Protein AF-A0A7W2AH45-F1 (afdb_monomer)

Radius of gyration: 14.01 Å; Cα contacts (8 Å, |Δi|>4): 293; chains: 1; bounding box: 33×31×33 Å

Sequence (137 aa):
MEWILLTEDHEIPEEENPSWKRICQCICSLDGKEATNFTLELVDAGTLYCGGGNLIKGEKRYIVNYVSEDGEVNCSLIDPAESEEEYYELTIQTSEL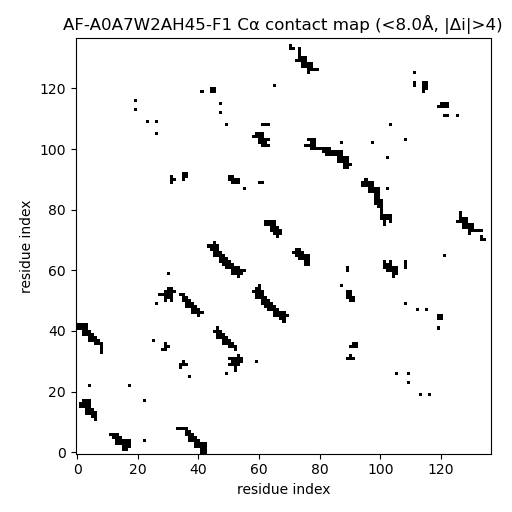YPAKWCVTQDKAVEAIRYFYENGSRCQDHSWEYLAGGPDL

pLDDT: mean 91.83, std 12.56, range [35.72, 98.5]

Nearest PDB structures (foldseek):
  6u08-assembly4_H  TM=6.624E-01  e=4.064E-04  Burkholderia cenocepacia
  6u08-assembly1_B  TM=7.010E-01  e=9.530E-04  Burkholderia cenocepacia
  6u08-assembly2_D  TM=6.211E-01  e=7.173E-04  Burkholderia cenocepacia
  2p3p-assembly2_B  TM=5.239E-01  e=4.043E+00  Porphyromonas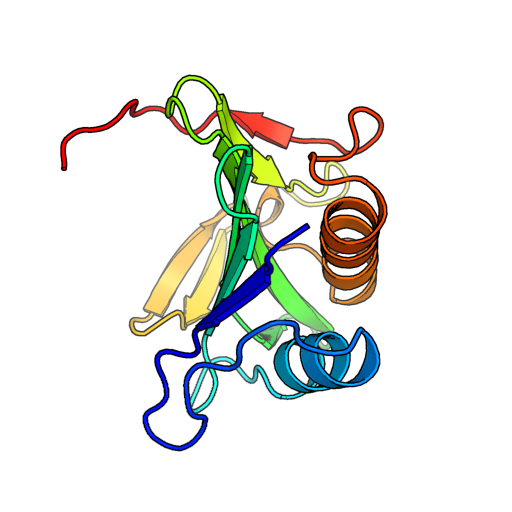 gingivalis W83
  6t5l-assembly1_A  TM=3.456E-01  e=7.994E+00  Myroides odoratimimus

Organism: NCBI:txid1329516

Mean predicted aligned error: 4.28 Å

Foldseek 3Di:
DWKWKFFPQPVDDIDIPDDLVRVLVLLVPAQLPRSFWMKMDDPQFWIKIKGFQHQDPNFTWIWIWIATPQRPFTKIFFDPVADQPDWDFGRRVHTDTDGVRRTDGSVSNSVQVVCCVVPVDGDPPTDIDGDPDRDPD

Solvent-accessible surface area (backbone atoms only — not comparable to full-atom values): 7479 Å² total; per-residue (Å²): 136,56,33,41,36,42,39,81,50,88,88,44,72,73,34,75,61,63,50,70,70,53,54,52,47,54,65,67,57,26,48,28,73,78,42,12,49,37,37,43,34,37,71,96,42,25,38,38,39,39,31,12,27,26,74,53,99,87,39,47,29,28,40,41,37,41,34,36,65,86,37,83,46,37,31,33,42,42,34,90,89,44,46,80,89,43,68,40,76,36,23,52,96,50,77,46,77,39,47,30,20,40,47,25,46,60,68,58,50,53,51,49,53,48,43,25,74,76,68,66,43,79,61,83,90,55,53,66,45,74,51,93,68,64,87,89,124

Secondary structure (DSSP, 8-state):
--EEEEESSTTS--EES--HHHHHHHHHH--SSSS-EEEEEETTTEEEEEEEEEEETTEEEEEEEEEETTSS-EEEE--TTS-SS-EEEEEESEEEEEEGGG-EEHHHHHHHHHHHHHHSS--TTS-EEE-S-----

Structure (mmCIF, N/CA/C/O backbone):
data_AF-A0A7W2AH45-F1
#
_entry.id   AF-A0A7W2AH45-F1
#
loop_
_atom_site.group_PDB
_atom_site.id
_atom_site.type_symbol
_atom_site.label_atom_id
_atom_site.label_alt_id
_atom_site.label_comp_id
_atom_site.label_asym_id
_atom_site.label_entity_id
_atom_site.label_seq_id
_atom_site.pdbx_PDB_ins_code
_atom_site.Cartn_x
_atom_site.Cartn_y
_atom_site.Cartn_z
_atom_site.occupancy
_atom_site.B_iso_or_equiv
_atom_site.auth_seq_id
_atom_site.auth_comp_id
_atom_site.auth_asym_id
_atom_site.auth_atom_id
_atom_site.pdbx_PDB_model_num
ATOM 1 N N . MET A 1 1 ? 9.533 -1.734 -18.698 1.00 81.62 1 MET A N 1
ATOM 2 C CA . MET A 1 1 ? 9.131 -1.404 -17.324 1.00 81.62 1 MET A CA 1
ATOM 3 C C . MET A 1 1 ? 10.091 -2.154 -16.446 1.00 81.62 1 MET A C 1
ATOM 5 O O . MET A 1 1 ? 10.114 -3.376 -16.534 1.00 81.62 1 MET A O 1
ATOM 9 N N . GLU A 1 2 ? 10.953 -1.420 -15.765 1.00 95.25 2 GLU A N 1
ATOM 10 C CA . GLU A 1 2 ? 11.903 -1.971 -14.810 1.00 95.25 2 GLU A CA 1
ATOM 11 C C . GLU A 1 2 ? 11.302 -1.765 -13.428 1.00 95.25 2 GLU A C 1
ATOM 13 O O . GLU A 1 2 ? 11.036 -0.637 -13.022 1.00 95.25 2 GLU A O 1
ATOM 18 N N . TRP A 1 3 ? 10.977 -2.874 -12.778 1.00 97.19 3 TRP A N 1
ATOM 19 C CA . TRP A 1 3 ? 10.332 -2.869 -11.474 1.00 97.19 3 TRP A CA 1
ATOM 20 C C . TRP A 1 3 ? 11.341 -3.245 -10.399 1.00 97.19 3 TRP A C 1
ATOM 22 O O . TRP A 1 3 ? 12.108 -4.184 -10.601 1.00 97.19 3 TRP A O 1
ATOM 32 N N . ILE A 1 4 ? 11.278 -2.591 -9.247 1.00 96.31 4 ILE A N 1
ATOM 33 C CA . ILE A 1 4 ? 12.091 -2.919 -8.076 1.00 96.31 4 ILE A CA 1
ATOM 34 C C . ILE A 1 4 ? 11.141 -3.145 -6.900 1.00 96.31 4 ILE A C 1
ATOM 36 O O . ILE A 1 4 ? 10.320 -2.290 -6.570 1.00 96.31 4 ILE A O 1
ATOM 40 N N . LEU A 1 5 ? 11.208 -4.327 -6.289 1.00 95.69 5 LEU A N 1
ATOM 41 C CA . LEU A 1 5 ? 10.512 -4.634 -5.042 1.00 95.69 5 LEU A CA 1
ATOM 42 C C . LEU A 1 5 ? 11.513 -4.585 -3.897 1.00 95.69 5 LEU A C 1
ATOM 44 O O . LEU A 1 5 ? 12.453 -5.376 -3.862 1.00 95.69 5 LEU A O 1
ATOM 48 N N . LEU A 1 6 ? 11.263 -3.696 -2.945 1.00 92.44 6 LEU A N 1
ATOM 49 C CA . LEU A 1 6 ? 12.059 -3.525 -1.740 1.00 92.44 6 LEU A CA 1
ATOM 50 C C . LEU A 1 6 ? 11.223 -3.943 -0.537 1.00 92.44 6 LEU A C 1
ATOM 52 O O . LEU A 1 6 ? 10.080 -3.523 -0.375 1.00 92.44 6 LEU A O 1
ATOM 56 N N . THR A 1 7 ? 11.801 -4.748 0.334 1.00 86.19 7 THR A N 1
ATOM 57 C CA . THR A 1 7 ? 11.227 -5.093 1.634 1.00 86.19 7 THR A CA 1
ATOM 58 C C . THR A 1 7 ? 12.236 -4.709 2.687 1.00 86.19 7 THR A C 1
ATOM 60 O O . THR A 1 7 ? 13.413 -5.041 2.570 1.00 86.19 7 THR A O 1
ATOM 63 N N . GLU A 1 8 ? 11.789 -4.007 3.716 1.00 71.31 8 GLU A N 1
ATOM 64 C CA . GLU A 1 8 ? 12.706 -3.583 4.770 1.00 71.31 8 GLU A CA 1
ATOM 65 C C . GLU A 1 8 ? 13.049 -4.690 5.764 1.00 71.31 8 GLU A C 1
ATOM 67 O O . GLU A 1 8 ? 14.063 -4.615 6.457 1.00 71.31 8 GLU A O 1
ATOM 72 N N . ASP A 1 9 ? 12.264 -5.765 5.777 1.00 63.69 9 ASP A N 1
ATOM 73 C CA . ASP A 1 9 ? 12.677 -6.985 6.446 1.00 63.69 9 ASP A CA 1
ATOM 74 C C . ASP A 1 9 ? 13.837 -7.626 5.697 1.00 63.69 9 ASP A C 1
ATOM 76 O O . ASP A 1 9 ? 13.687 -8.154 4.594 1.00 63.69 9 ASP A O 1
ATOM 80 N N . HIS A 1 10 ? 14.990 -7.657 6.363 1.00 53.09 10 HIS A N 1
ATOM 81 C CA . HIS A 1 10 ? 16.234 -8.280 5.908 1.00 53.09 10 HIS A CA 1
ATOM 82 C C . HIS A 1 10 ? 16.120 -9.780 5.549 1.00 53.09 10 HIS A C 1
ATOM 84 O O . HIS A 1 10 ? 17.106 -10.376 5.113 1.00 53.09 10 HIS A O 1
ATOM 90 N N . GLU A 1 11 ? 14.956 -10.409 5.735 1.00 54.16 11 GLU A N 1
ATOM 91 C CA . GLU A 1 11 ? 14.680 -11.781 5.299 1.00 54.16 11 GLU A CA 1
ATOM 92 C C . GLU A 1 11 ? 14.271 -11.882 3.825 1.00 54.16 11 GLU A C 1
ATOM 94 O O . GLU A 1 11 ? 14.428 -12.945 3.216 1.00 54.16 11 GLU A O 1
ATOM 99 N N . ILE A 1 12 ? 13.773 -10.796 3.229 1.00 60.09 12 ILE A N 1
ATOM 100 C CA . ILE A 1 12 ? 13.386 -10.762 1.823 1.00 60.09 12 ILE A CA 1
ATOM 101 C C . ILE A 1 12 ? 14.351 -9.829 1.074 1.00 60.09 12 ILE A C 1
ATOM 103 O O . ILE A 1 12 ? 14.453 -8.650 1.405 1.00 60.09 12 ILE A O 1
ATOM 107 N N . PRO A 1 13 ? 15.099 -10.341 0.081 1.00 69.50 13 PRO A N 1
ATOM 108 C CA . PRO A 1 13 ? 15.986 -9.504 -0.707 1.00 69.50 13 PRO A CA 1
ATOM 109 C C . PRO A 1 13 ? 15.188 -8.606 -1.652 1.00 69.50 13 PRO A C 1
ATOM 111 O O . PRO A 1 13 ? 14.096 -8.966 -2.099 1.00 69.50 13 PRO A O 1
ATOM 114 N N . GLU A 1 14 ? 15.801 -7.478 -1.998 1.00 86.19 14 GLU A N 1
ATOM 115 C CA . GLU A 1 14 ? 15.443 -6.691 -3.173 1.00 86.19 14 GLU A CA 1
ATOM 116 C C . GLU A 1 14 ? 15.292 -7.601 -4.403 1.00 86.19 14 GLU A C 1
ATOM 118 O O . GLU A 1 14 ? 16.119 -8.487 -4.650 1.00 86.19 14 GLU A O 1
ATOM 123 N N . GLU A 1 15 ? 14.210 -7.405 -5.154 1.00 91.94 15 GLU A N 1
ATOM 124 C CA . GLU A 1 15 ? 13.882 -8.208 -6.330 1.00 91.94 15 GLU A CA 1
ATOM 125 C C . GLU A 1 15 ? 13.612 -7.299 -7.530 1.00 91.94 15 GLU A C 1
ATOM 127 O O . GLU A 1 15 ? 12.659 -6.518 -7.539 1.00 91.94 15 GLU A O 1
ATOM 132 N N . GLU A 1 16 ? 14.439 -7.440 -8.565 1.00 95.38 16 GLU A N 1
ATOM 133 C CA . GLU A 1 16 ? 14.208 -6.823 -9.867 1.00 95.38 16 GLU A CA 1
ATOM 134 C C . GLU A 1 16 ? 13.130 -7.590 -10.641 1.00 95.38 16 GLU A C 1
ATOM 136 O O . GLU A 1 16 ? 13.148 -8.820 -10.743 1.00 95.38 16 GLU A O 1
ATOM 141 N N . ASN A 1 17 ? 12.224 -6.850 -11.273 1.00 96.19 17 ASN A N 1
ATOM 142 C CA . ASN A 1 17 ? 11.138 -7.360 -12.104 1.00 96.19 17 ASN A CA 1
ATOM 143 C C . ASN A 1 17 ? 10.293 -8.446 -11.407 1.00 96.19 17 ASN A C 1
ATOM 145 O O . ASN A 1 17 ? 10.077 -9.522 -11.982 1.00 96.19 17 ASN A O 1
ATOM 149 N N . PRO A 1 18 ? 9.774 -8.169 -10.191 1.00 96.12 18 PRO A N 1
ATOM 150 C CA . PRO A 1 18 ? 8.966 -9.111 -9.437 1.00 96.12 18 PRO A CA 1
ATOM 151 C C . PRO A 1 18 ? 7.742 -9.554 -10.239 1.00 96.12 18 PRO A C 1
ATOM 153 O O . PRO A 1 18 ? 7.084 -8.780 -10.944 1.00 96.12 18 PRO A O 1
ATOM 156 N N . SER A 1 19 ? 7.379 -10.823 -10.083 1.00 96.56 19 SER A N 1
ATOM 157 C CA . SER A 1 19 ? 6.094 -11.303 -10.591 1.00 96.56 19 SER A CA 1
ATOM 158 C C . SER A 1 19 ? 4.935 -10.754 -9.754 1.00 96.56 19 SER A C 1
ATOM 160 O O . SER A 1 19 ? 5.058 -10.596 -8.540 1.00 96.56 19 SER A O 1
ATOM 162 N N . TRP A 1 20 ? 3.752 -10.597 -10.354 1.00 96.94 20 TRP A N 1
ATOM 163 C CA . TRP A 1 20 ? 2.533 -10.284 -9.592 1.00 96.94 20 TRP A CA 1
ATOM 164 C C . TRP A 1 20 ? 2.303 -11.243 -8.411 1.00 96.94 20 TRP A C 1
ATOM 166 O O . TRP A 1 20 ? 1.939 -10.829 -7.313 1.00 96.94 20 TRP A O 1
ATOM 176 N N . LYS A 1 21 ? 2.586 -12.540 -8.606 1.00 96.38 21 LYS A N 1
ATOM 177 C CA . LYS A 1 21 ? 2.492 -13.546 -7.540 1.00 96.38 21 LYS A CA 1
ATOM 178 C C . LYS A 1 21 ? 3.387 -13.192 -6.349 1.00 96.38 21 LYS A C 1
ATOM 180 O O . LYS A 1 21 ? 2.966 -13.402 -5.214 1.00 96.38 21 LYS A O 1
ATOM 185 N N . ARG A 1 22 ? 4.594 -12.679 -6.598 1.00 94.12 22 ARG A N 1
ATOM 186 C CA . ARG A 1 22 ? 5.522 -12.248 -5.550 1.00 94.12 22 ARG A CA 1
ATOM 187 C C . ARG A 1 22 ? 4.975 -11.044 -4.791 1.00 94.12 22 ARG A C 1
ATOM 189 O O . ARG A 1 22 ? 4.917 -11.090 -3.569 1.00 94.12 22 ARG A O 1
ATOM 196 N N . ILE A 1 23 ? 4.497 -10.031 -5.508 1.00 95.75 23 ILE A N 1
ATOM 197 C CA . ILE A 1 23 ? 3.901 -8.827 -4.910 1.00 95.75 23 ILE A CA 1
ATOM 198 C C . ILE A 1 23 ? 2.704 -9.206 -4.024 1.00 95.75 23 ILE A C 1
ATOM 200 O O . ILE A 1 23 ? 2.636 -8.801 -2.867 1.00 95.75 23 ILE A O 1
ATOM 204 N N . CYS A 1 24 ? 1.805 -10.077 -4.504 1.00 95.31 24 CY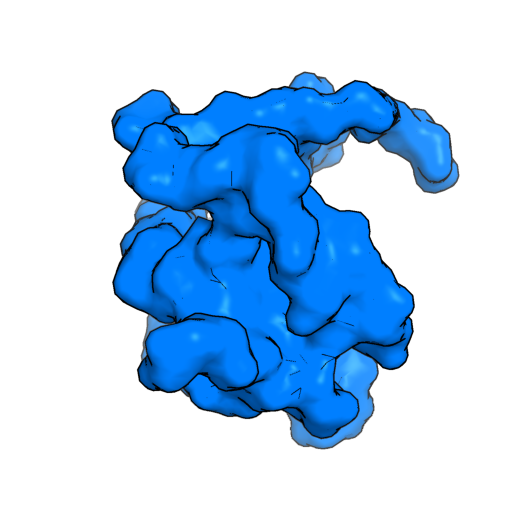S A N 1
ATOM 205 C CA . CYS A 1 24 ? 0.711 -10.609 -3.685 1.00 95.31 24 CYS A CA 1
ATOM 206 C C . CYS A 1 24 ? 1.194 -11.320 -2.419 1.00 95.31 24 CYS A C 1
ATOM 208 O O . CYS A 1 24 ? 0.558 -11.198 -1.375 1.00 95.31 24 CYS A O 1
ATOM 210 N N . GLN A 1 25 ? 2.281 -12.092 -2.502 1.00 93.81 25 GLN A N 1
ATOM 211 C CA . GLN A 1 25 ? 2.840 -12.753 -1.325 1.00 93.81 25 GLN A CA 1
ATOM 212 C C . GLN A 1 25 ? 3.298 -11.733 -0.285 1.00 93.81 25 GLN A C 1
ATOM 214 O O . GLN A 1 25 ? 2.994 -11.945 0.883 1.00 93.81 25 GLN A O 1
ATOM 219 N N . CYS A 1 26 ? 3.937 -10.634 -0.701 1.00 93.69 26 CYS A N 1
ATOM 220 C CA . CYS A 1 26 ? 4.339 -9.560 0.208 1.00 93.69 26 CYS A CA 1
ATOM 221 C C . CYS A 1 26 ? 3.129 -8.912 0.892 1.00 93.69 26 CYS A C 1
ATOM 223 O O . CYS A 1 26 ? 3.097 -8.826 2.114 1.00 93.69 26 CYS A O 1
ATOM 225 N N . ILE A 1 27 ? 2.077 -8.557 0.143 1.00 94.75 27 ILE A N 1
ATOM 226 C CA . ILE A 1 27 ? 0.847 -7.978 0.725 1.00 94.75 27 ILE A CA 1
ATOM 227 C C . ILE A 1 27 ? 0.220 -8.928 1.761 1.00 94.75 27 ILE A C 1
ATOM 229 O O . ILE A 1 27 ? -0.219 -8.509 2.834 1.00 94.75 27 ILE A O 1
ATOM 233 N N . CYS A 1 28 ? 0.171 -10.226 1.447 1.00 93.25 28 CYS A N 1
ATOM 234 C CA . CYS A 1 28 ? -0.399 -11.242 2.330 1.00 93.25 28 CYS A CA 1
ATOM 235 C C . CYS A 1 28 ? 0.465 -11.529 3.565 1.00 93.25 28 CYS A C 1
ATOM 237 O O . CYS A 1 28 ? -0.096 -11.889 4.607 1.00 93.25 28 CYS A O 1
ATOM 239 N N . SER A 1 29 ? 1.792 -11.409 3.447 1.00 93.56 29 SER A N 1
ATOM 240 C CA . SER A 1 29 ? 2.721 -11.665 4.547 1.00 93.56 29 SER A CA 1
ATOM 241 C C . SER A 1 29 ? 2.741 -10.543 5.569 1.00 93.56 29 SER A C 1
ATOM 243 O O . SER A 1 29 ? 3.042 -10.838 6.719 1.00 93.56 29 SER A O 1
ATOM 245 N N . LEU A 1 30 ? 2.370 -9.310 5.194 1.00 94.69 30 LEU A N 1
ATOM 246 C CA . LEU A 1 30 ? 2.300 -8.211 6.155 1.00 94.69 30 LEU A CA 1
ATOM 247 C C . LEU A 1 30 ? 1.359 -8.562 7.320 1.00 94.69 30 LEU A C 1
ATOM 249 O O . LEU A 1 30 ? 0.205 -8.969 7.113 1.00 94.69 30 LEU A O 1
ATOM 253 N N . ASP A 1 31 ? 1.851 -8.414 8.543 1.00 94.69 31 ASP A N 1
ATOM 254 C CA . ASP A 1 31 ? 1.170 -8.802 9.779 1.00 94.69 31 ASP A CA 1
ATOM 255 C C . ASP A 1 31 ? 1.189 -7.719 10.869 1.00 94.69 31 ASP A C 1
ATOM 257 O O . ASP A 1 31 ? 0.612 -7.916 11.944 1.00 94.69 31 ASP A O 1
ATOM 261 N N . GLY A 1 32 ? 1.810 -6.571 10.584 1.00 93.25 32 GLY A N 1
ATOM 262 C CA . GLY A 1 32 ? 1.955 -5.467 11.526 1.00 93.25 32 GLY A CA 1
ATOM 263 C C . GLY A 1 32 ? 2.854 -5.811 12.716 1.00 93.25 32 GLY A C 1
ATOM 264 O O . GLY A 1 32 ? 2.639 -5.279 13.805 1.00 93.25 32 GLY A O 1
ATOM 265 N N . LYS A 1 33 ? 3.794 -6.753 12.564 1.00 91.75 33 LYS A N 1
ATOM 266 C CA . LYS A 1 33 ? 4.722 -7.168 13.627 1.00 91.75 33 LYS A CA 1
ATOM 267 C C . LYS A 1 33 ? 6.124 -7.453 13.110 1.00 91.75 33 LYS A C 1
ATOM 269 O O . LYS A 1 33 ? 7.052 -6.765 13.518 1.00 91.75 33 LYS A O 1
ATOM 274 N N . GLU A 1 34 ? 6.260 -8.490 12.289 1.00 88.50 34 GLU A N 1
ATOM 275 C CA . GLU A 1 34 ? 7.525 -8.891 11.671 1.00 88.50 34 GLU A CA 1
ATOM 276 C C . GLU A 1 34 ? 7.565 -8.231 10.296 1.00 88.50 34 GLU A C 1
ATOM 278 O O . GLU A 1 34 ? 8.180 -7.181 10.140 1.00 88.50 34 GLU A O 1
ATOM 283 N N . ALA A 1 35 ? 6.727 -8.714 9.378 1.00 91.12 35 ALA A N 1
ATOM 284 C CA . ALA A 1 35 ? 6.511 -8.087 8.083 1.00 91.12 35 ALA A CA 1
ATOM 285 C C . ALA A 1 35 ? 5.561 -6.900 8.208 1.00 91.12 35 ALA A C 1
ATOM 287 O O . ALA A 1 35 ? 4.345 -7.052 8.331 1.00 91.12 35 ALA A O 1
ATOM 288 N N . THR A 1 36 ? 6.120 -5.694 8.155 1.00 94.12 36 THR A N 1
ATOM 289 C CA . THR A 1 36 ? 5.339 -4.464 8.362 1.00 94.12 36 THR A CA 1
ATOM 290 C C . THR A 1 36 ? 5.175 -3.613 7.115 1.00 94.12 36 THR A C 1
ATOM 292 O O . THR A 1 36 ? 4.225 -2.838 7.059 1.00 94.12 36 THR A O 1
ATOM 295 N N . ASN A 1 37 ? 6.054 -3.735 6.114 1.00 95.12 37 ASN A N 1
ATOM 296 C CA . ASN A 1 37 ? 5.957 -2.941 4.893 1.00 95.12 37 ASN A CA 1
ATOM 297 C C . ASN A 1 37 ? 6.761 -3.500 3.709 1.00 95.12 37 ASN A C 1
ATOM 299 O O . ASN A 1 37 ? 7.632 -4.357 3.866 1.00 95.12 37 ASN A O 1
ATOM 303 N N . PHE A 1 38 ? 6.456 -2.981 2.523 1.00 95.50 38 PHE A N 1
ATOM 304 C CA . PHE A 1 38 ? 7.284 -3.084 1.330 1.00 95.50 38 PHE A CA 1
ATOM 305 C C . PHE A 1 38 ? 7.066 -1.869 0.418 1.00 95.50 38 PHE A C 1
ATOM 307 O O . PHE A 1 38 ? 6.048 -1.175 0.497 1.00 95.50 38 PHE A O 1
ATOM 314 N N . THR A 1 39 ? 7.995 -1.680 -0.508 1.00 96.06 39 THR A N 1
ATOM 315 C CA . THR A 1 39 ? 7.954 -0.664 -1.556 1.00 96.06 39 THR A CA 1
ATOM 316 C C . THR A 1 39 ? 8.027 -1.337 -2.920 1.00 96.06 39 THR A C 1
ATOM 318 O O . THR A 1 39 ? 8.828 -2.244 -3.133 1.00 96.06 39 THR A O 1
ATOM 321 N N . LEU A 1 40 ? 7.184 -0.900 -3.849 1.00 97.38 40 LEU A N 1
ATOM 322 C CA . LEU A 1 40 ? 7.234 -1.269 -5.256 1.00 97.38 40 LEU A CA 1
ATOM 323 C C . LEU A 1 40 ? 7.531 -0.012 -6.072 1.00 97.38 40 LEU A C 1
ATOM 325 O O . LEU A 1 40 ? 6.733 0.922 -6.086 1.00 97.38 40 LEU A O 1
ATOM 329 N N . GLU A 1 41 ? 8.657 -0.003 -6.762 1.00 97.25 41 GLU A N 1
ATOM 330 C CA . GLU A 1 41 ? 9.113 1.104 -7.595 1.00 97.25 41 GLU A CA 1
ATOM 331 C C . GLU A 1 41 ? 9.058 0.708 -9.070 1.00 97.25 41 GLU A C 1
ATOM 333 O O . GLU A 1 41 ? 9.462 -0.395 -9.446 1.00 97.25 41 GLU A O 1
ATOM 338 N N . LEU A 1 42 ? 8.551 1.616 -9.902 1.00 97.38 42 LEU A N 1
ATOM 339 C CA . LEU A 1 42 ? 8.745 1.597 -11.345 1.00 97.38 42 LEU A CA 1
ATOM 340 C C . LEU A 1 42 ? 9.744 2.694 -11.693 1.00 97.38 42 LEU A C 1
ATOM 342 O O . LEU A 1 42 ? 9.427 3.880 -11.549 1.00 97.38 42 LEU A O 1
ATOM 346 N N . VAL A 1 43 ? 10.911 2.283 -12.185 1.00 94.88 43 VAL A N 1
ATOM 347 C CA . VAL A 1 43 ? 11.970 3.199 -12.622 1.00 94.88 43 VAL A CA 1
ATOM 348 C C . VAL A 1 43 ? 11.406 4.171 -13.664 1.00 94.88 43 VAL A C 1
ATOM 350 O O . VAL A 1 43 ? 10.677 3.756 -14.572 1.00 94.88 43 VAL A O 1
ATOM 353 N N . ASP A 1 44 ? 11.733 5.455 -13.506 1.00 93.50 44 ASP A N 1
ATOM 354 C CA . ASP A 1 44 ? 11.273 6.579 -14.335 1.00 93.50 44 ASP A CA 1
ATOM 355 C C . ASP A 1 44 ? 9.737 6.800 -14.344 1.00 93.50 44 ASP A C 1
ATOM 357 O O . ASP A 1 44 ? 9.164 7.259 -15.339 1.00 93.50 44 ASP A O 1
ATOM 361 N N . ALA A 1 45 ? 9.020 6.401 -13.281 1.00 93.94 45 ALA A N 1
ATOM 362 C CA . ALA A 1 45 ? 7.575 6.656 -13.174 1.00 93.94 45 ALA A CA 1
ATOM 363 C C . ALA A 1 45 ? 7.087 6.972 -11.755 1.00 93.94 45 ALA A C 1
ATOM 365 O O . ALA A 1 45 ? 6.301 7.906 -11.558 1.00 93.94 45 ALA A O 1
ATOM 366 N N . GLY A 1 46 ? 7.510 6.201 -10.755 1.00 95.94 46 GLY A N 1
ATOM 367 C CA . GLY A 1 46 ? 7.143 6.460 -9.367 1.00 95.94 46 GLY A CA 1
ATOM 368 C C . GLY A 1 46 ? 7.133 5.222 -8.487 1.00 95.94 46 GLY A C 1
ATOM 369 O O . GLY A 1 46 ? 7.485 4.117 -8.899 1.00 95.94 46 GLY A O 1
ATOM 370 N N . THR A 1 47 ? 6.666 5.427 -7.264 1.00 97.31 47 THR A N 1
ATOM 371 C CA . THR A 1 47 ? 6.822 4.485 -6.162 1.00 97.31 47 THR A CA 1
ATOM 372 C C . THR A 1 47 ? 5.503 4.303 -5.432 1.00 97.31 47 THR A C 1
ATOM 374 O O . THR A 1 47 ? 4.797 5.269 -5.138 1.00 97.31 47 THR A O 1
ATOM 377 N N . LEU A 1 48 ? 5.176 3.054 -5.110 1.00 97.38 48 LEU A N 1
ATOM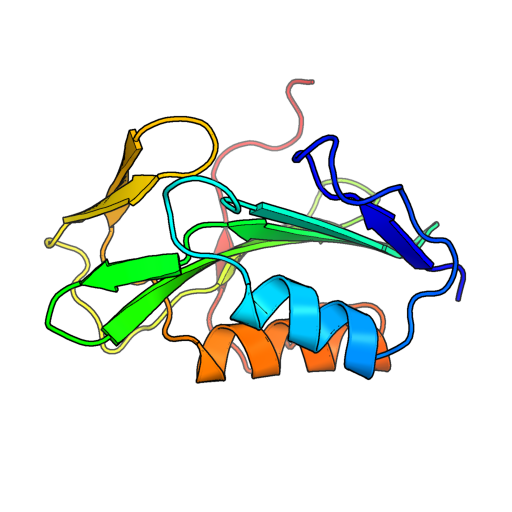 378 C CA . LEU A 1 48 ? 4.053 2.695 -4.260 1.00 97.38 48 LEU A CA 1
ATOM 379 C C . LEU A 1 48 ? 4.572 1.999 -3.004 1.00 97.38 48 LEU A C 1
ATOM 381 O O . LEU A 1 48 ? 5.219 0.956 -3.061 1.00 97.38 48 LEU A O 1
ATOM 385 N N . TYR A 1 49 ? 4.246 2.583 -1.862 1.00 96.81 49 TYR A N 1
ATOM 386 C CA . TYR A 1 49 ? 4.543 2.060 -0.541 1.00 96.81 49 TYR A CA 1
ATOM 387 C C . TYR A 1 49 ? 3.318 1.366 0.049 1.00 96.81 49 TYR A C 1
ATOM 389 O O . TYR A 1 49 ? 2.221 1.927 0.009 1.00 96.81 49 TYR A O 1
ATOM 397 N N . CYS A 1 50 ? 3.486 0.181 0.633 1.00 97.62 50 CYS A N 1
ATOM 398 C CA . CYS A 1 50 ? 2.430 -0.513 1.362 1.00 97.62 50 CYS A CA 1
ATOM 399 C C . CYS A 1 50 ? 2.928 -0.945 2.740 1.00 97.62 50 CYS A C 1
ATOM 401 O O . CYS A 1 50 ? 3.917 -1.667 2.843 1.00 97.62 50 CYS A O 1
ATOM 403 N N . GLY A 1 51 ? 2.216 -0.541 3.791 1.00 96.75 51 GLY A N 1
ATOM 404 C CA . GLY A 1 51 ? 2.531 -0.898 5.173 1.00 96.75 51 GLY A CA 1
ATOM 405 C C . GLY A 1 51 ? 1.305 -1.335 5.972 1.00 96.75 51 GLY A C 1
ATOM 406 O O . GLY A 1 51 ? 0.170 -1.063 5.582 1.00 96.75 51 GLY A O 1
ATOM 407 N N . GLY A 1 52 ? 1.527 -2.016 7.094 1.00 96.62 52 GLY A N 1
ATOM 408 C CA . GLY A 1 52 ? 0.499 -2.453 8.038 1.00 96.62 52 GLY A CA 1
ATOM 409 C C . GLY A 1 52 ? 0.383 -3.973 8.115 1.00 96.62 52 GLY A C 1
ATOM 410 O O . GLY A 1 52 ? 1.364 -4.675 8.340 1.00 96.62 52 GLY A O 1
ATOM 411 N N . GLY A 1 53 ? -0.838 -4.491 7.966 1.00 96.94 53 GLY A N 1
ATOM 412 C CA . GLY A 1 53 ? -1.174 -5.901 8.192 1.00 96.94 53 GLY A CA 1
ATOM 413 C C . GLY A 1 53 ? -1.754 -6.186 9.582 1.00 96.94 53 GLY A C 1
ATOM 414 O O . GLY A 1 53 ? -2.124 -7.329 9.868 1.00 96.94 53 GLY A O 1
ATOM 415 N N . ASN A 1 54 ? -1.892 -5.159 10.428 1.00 98.00 54 ASN A N 1
ATOM 416 C CA . ASN A 1 54 ? -2.510 -5.255 11.749 1.00 98.00 54 ASN A CA 1
ATOM 417 C C . ASN A 1 54 ? -3.972 -5.712 11.636 1.00 98.00 54 ASN A C 1
ATOM 419 O O . ASN A 1 54 ? -4.734 -5.215 10.805 1.00 98.00 54 ASN A O 1
ATOM 423 N N . LEU A 1 55 ? -4.381 -6.635 12.511 1.00 97.50 55 LEU A N 1
ATOM 424 C CA . LEU A 1 55 ? -5.769 -7.086 12.606 1.00 97.50 55 LEU A CA 1
ATOM 425 C C . LEU A 1 55 ? -6.579 -6.112 13.471 1.00 97.50 55 LEU A C 1
ATOM 427 O O . LEU A 1 55 ? -6.461 -6.115 14.697 1.00 97.50 55 LEU A O 1
ATOM 431 N N . ILE A 1 56 ? -7.434 -5.313 12.843 1.00 96.38 56 ILE A N 1
ATOM 432 C CA . ILE A 1 56 ? -8.257 -4.289 13.490 1.00 96.38 56 ILE A CA 1
ATOM 433 C C . ILE A 1 56 ? -9.717 -4.609 13.219 1.00 96.38 56 ILE A C 1
ATOM 435 O O . ILE A 1 56 ? -10.119 -4.829 12.081 1.00 96.38 56 ILE A O 1
ATOM 439 N N . LYS A 1 57 ? -10.517 -4.701 14.289 1.00 93.19 57 LYS A N 1
ATOM 440 C CA . LYS A 1 57 ? -11.937 -5.096 14.212 1.00 93.19 57 LYS A CA 1
ATOM 441 C C . LYS A 1 57 ? -12.166 -6.410 13.431 1.00 93.19 57 LYS A C 1
ATOM 443 O O . LYS A 1 57 ? -13.230 -6.621 12.863 1.00 93.19 57 LYS A O 1
ATOM 448 N N . GLY A 1 58 ? -11.184 -7.317 13.449 1.00 95.44 58 GLY A N 1
ATOM 449 C CA . GLY A 1 58 ? -11.254 -8.617 12.770 1.00 95.44 58 GLY A CA 1
ATOM 450 C C . GLY A 1 58 ? -10.812 -8.616 11.303 1.00 95.44 58 GLY A C 1
ATOM 451 O O . GLY A 1 58 ? -10.924 -9.654 10.657 1.00 95.44 58 GLY A O 1
ATOM 452 N N . GLU A 1 59 ? -10.275 -7.509 10.790 1.00 95.75 59 GLU A N 1
ATOM 453 C CA . GLU A 1 59 ? -9.817 -7.370 9.405 1.00 95.75 59 GLU A CA 1
ATOM 454 C C . GLU A 1 59 ? -8.392 -6.802 9.345 1.00 95.75 59 GLU A C 1
ATOM 456 O O . GLU A 1 59 ? -8.023 -5.965 10.168 1.00 95.75 59 GLU A O 1
ATOM 461 N N . LYS A 1 60 ? -7.566 -7.266 8.397 1.00 97.44 60 LYS A N 1
ATOM 462 C CA . LYS A 1 60 ? -6.227 -6.697 8.192 1.00 97.44 60 LYS A CA 1
ATOM 463 C C . LYS A 1 60 ? -6.335 -5.306 7.569 1.00 97.44 60 LYS A C 1
ATOM 465 O O . LYS A 1 60 ? -7.039 -5.137 6.572 1.00 97.44 60 LYS A O 1
ATOM 470 N N . ARG A 1 61 ? -5.608 -4.340 8.130 1.00 98.12 61 ARG A N 1
ATOM 471 C CA . ARG A 1 61 ? -5.594 -2.946 7.673 1.00 98.12 61 ARG A CA 1
ATOM 472 C C . ARG A 1 61 ? -4.223 -2.514 7.179 1.00 98.12 61 ARG A C 1
ATOM 474 O O . ARG A 1 61 ? -3.202 -2.947 7.713 1.00 98.12 61 ARG A O 1
ATOM 481 N N . TYR A 1 62 ? -4.231 -1.675 6.151 1.00 98.38 62 TYR A N 1
ATOM 482 C CA . TYR A 1 62 ? -3.050 -1.281 5.394 1.00 98.38 62 TYR A CA 1
ATOM 483 C C . TYR A 1 62 ? -3.065 0.214 5.104 1.00 98.38 62 TYR A C 1
ATOM 485 O O . TYR A 1 62 ? -4.129 0.793 4.910 1.00 98.38 62 TYR A O 1
ATOM 493 N N . ILE A 1 63 ? -1.884 0.807 4.992 1.00 97.75 63 ILE A N 1
ATOM 494 C CA . ILE A 1 63 ? -1.680 2.098 4.338 1.00 97.75 63 ILE A CA 1
ATOM 495 C C . ILE A 1 63 ? -1.045 1.837 2.983 1.00 97.75 63 ILE A C 1
ATOM 497 O O . ILE A 1 63 ? -0.154 0.994 2.857 1.00 97.75 63 ILE A O 1
ATOM 501 N N . VAL A 1 64 ? -1.512 2.569 1.975 1.00 98.38 64 VAL A N 1
ATOM 502 C CA . VAL A 1 64 ? -0.945 2.550 0.630 1.00 98.38 64 VAL A CA 1
ATOM 503 C C . VAL A 1 64 ? -0.661 3.982 0.206 1.00 98.38 64 VAL A C 1
ATOM 505 O O . VAL A 1 64 ? -1.592 4.764 0.046 1.00 98.38 64 VAL A O 1
ATOM 508 N N . ASN A 1 65 ? 0.609 4.320 0.005 1.00 97.81 65 ASN A N 1
ATOM 509 C CA . ASN A 1 65 ? 1.025 5.642 -0.457 1.00 97.81 65 ASN A CA 1
ATOM 510 C C . ASN A 1 65 ? 1.606 5.543 -1.862 1.00 97.81 65 ASN A C 1
ATOM 512 O O . ASN A 1 65 ? 2.253 4.556 -2.204 1.00 97.81 65 ASN A O 1
ATOM 516 N N . TYR A 1 66 ? 1.390 6.576 -2.662 1.00 97.94 66 TYR A N 1
ATOM 517 C CA . TYR A 1 66 ? 1.957 6.720 -3.993 1.00 97.94 66 TYR A CA 1
ATOM 518 C C . TYR A 1 66 ? 2.718 8.038 -4.090 1.00 97.94 66 TYR A C 1
ATOM 520 O O . TYR A 1 66 ? 2.200 9.081 -3.679 1.00 97.94 66 TYR A O 1
ATOM 528 N N . VAL A 1 67 ? 3.910 7.974 -4.679 1.00 96.94 67 VAL A N 1
ATOM 529 C CA . VAL A 1 67 ? 4.743 9.129 -5.007 1.00 96.94 67 VAL A CA 1
ATOM 530 C C . VAL A 1 67 ? 5.123 9.051 -6.488 1.00 96.94 67 VAL A C 1
ATOM 532 O O . VAL A 1 67 ? 5.618 8.017 -6.936 1.00 96.94 67 VAL A O 1
ATOM 535 N N . SER A 1 68 ? 4.866 10.099 -7.272 1.00 95.81 68 SER A N 1
ATOM 536 C CA . SER A 1 68 ? 5.374 10.189 -8.650 1.00 95.81 68 SER A CA 1
ATOM 537 C C . SER A 1 68 ? 6.887 10.402 -8.658 1.00 95.81 68 SER A C 1
ATOM 539 O O . SER A 1 68 ? 7.443 10.915 -7.692 1.00 95.81 68 SER A O 1
ATOM 541 N N . GLU A 1 69 ? 7.561 10.035 -9.747 1.00 93.88 69 GLU A N 1
ATOM 542 C CA . GLU A 1 69 ? 9.017 10.211 -9.892 1.00 93.88 69 GLU A CA 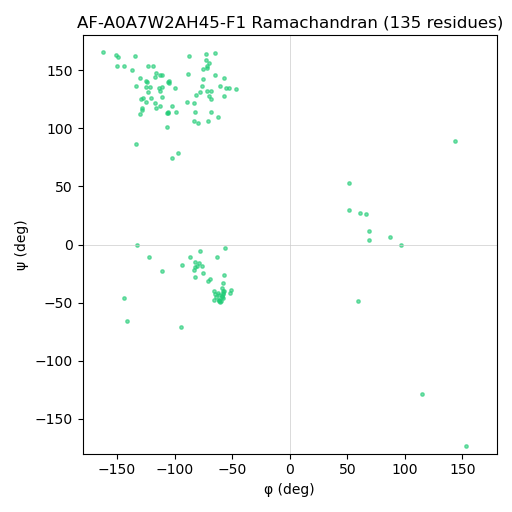1
ATOM 543 C C . GLU A 1 69 ? 9.490 11.647 -9.592 1.00 93.88 69 GLU A C 1
ATOM 545 O O . GLU A 1 69 ? 10.494 11.851 -8.914 1.00 93.88 69 GLU A O 1
ATOM 550 N N . ASP A 1 70 ? 8.742 12.650 -10.057 1.00 92.69 70 ASP A N 1
ATOM 551 C CA . ASP A 1 70 ? 9.029 14.073 -9.840 1.00 92.69 70 ASP A CA 1
ATOM 552 C C . ASP A 1 70 ? 8.648 14.587 -8.437 1.00 92.69 70 ASP A C 1
ATOM 554 O O . ASP A 1 70 ? 8.922 15.740 -8.100 1.00 92.69 70 ASP A O 1
ATOM 558 N N . GLY A 1 71 ? 8.008 13.750 -7.617 1.00 90.69 71 GLY A N 1
ATOM 559 C CA . GLY A 1 71 ? 7.507 14.097 -6.291 1.00 90.69 71 GLY A CA 1
ATOM 560 C C . GLY A 1 71 ? 6.329 15.078 -6.279 1.00 90.69 71 GLY A C 1
ATOM 561 O O . GLY A 1 71 ? 5.889 15.465 -5.194 1.00 90.69 71 GLY A O 1
ATOM 562 N N . GLU A 1 72 ? 5.791 15.491 -7.435 1.00 90.88 72 GLU A N 1
ATOM 563 C CA . GLU A 1 72 ? 4.659 16.429 -7.505 1.00 90.88 72 GLU A CA 1
ATOM 564 C C . GLU A 1 72 ? 3.355 15.796 -7.004 1.00 90.88 72 GLU A C 1
ATOM 566 O O . GLU A 1 72 ? 2.476 16.476 -6.465 1.00 90.88 72 GLU A O 1
ATOM 571 N N . VAL A 1 73 ? 3.221 14.479 -7.159 1.00 94.25 73 VAL A N 1
ATOM 572 C CA . VAL A 1 73 ? 2.120 13.698 -6.608 1.00 94.25 73 VAL A CA 1
ATOM 573 C C . VAL A 1 73 ? 2.650 12.906 -5.429 1.00 94.25 73 VAL A C 1
ATOM 575 O O . VAL A 1 73 ? 3.416 11.973 -5.612 1.00 94.25 73 VAL A O 1
ATOM 578 N N . ASN A 1 74 ? 2.181 13.245 -4.233 1.00 95.19 74 ASN A N 1
ATOM 579 C CA . ASN A 1 74 ? 2.373 12.469 -3.014 1.00 95.19 74 ASN A CA 1
ATOM 580 C C . ASN A 1 74 ? 1.004 12.295 -2.345 1.00 95.19 74 ASN A C 1
ATOM 582 O O . ASN A 1 74 ? 0.382 13.278 -1.929 1.00 95.19 74 ASN A O 1
ATOM 586 N N . CYS A 1 75 ? 0.481 11.072 -2.310 1.00 97.12 75 CYS A N 1
ATOM 587 C CA . CYS A 1 75 ? -0.875 10.817 -1.830 1.00 97.12 75 CYS A CA 1
ATOM 588 C C . CYS A 1 75 ? -1.044 9.440 -1.189 1.00 97.12 75 CYS A C 1
ATOM 590 O O . CYS A 1 75 ? -0.374 8.482 -1.567 1.00 97.12 75 CYS A O 1
ATOM 592 N N . SER A 1 76 ? -2.008 9.334 -0.277 1.00 97.81 76 SER A N 1
ATOM 593 C CA . SER A 1 76 ? -2.422 8.082 0.358 1.00 97.81 76 SER A CA 1
ATOM 594 C C . SER A 1 76 ? -3.762 7.602 -0.192 1.00 97.81 76 SER A C 1
ATOM 596 O O . SER A 1 76 ? -4.658 8.411 -0.450 1.00 97.81 76 SER A O 1
ATOM 598 N N . LEU A 1 77 ? -3.898 6.295 -0.404 1.00 98.50 77 LEU A N 1
ATOM 599 C CA . LEU A 1 77 ? -5.161 5.661 -0.764 1.00 98.50 77 LEU A CA 1
ATOM 600 C C . LEU A 1 77 ? -6.098 5.743 0.438 1.00 98.50 77 LEU A C 1
ATOM 602 O O . LEU A 1 77 ? -5.716 5.378 1.549 1.00 98.50 77 LEU A O 1
ATOM 606 N N . ILE A 1 78 ? -7.336 6.169 0.208 1.00 97.94 78 ILE A N 1
ATOM 607 C CA . ILE A 1 78 ? -8.329 6.286 1.272 1.00 97.94 78 ILE A CA 1
ATOM 608 C C . ILE A 1 78 ? -9.535 5.383 1.028 1.00 97.94 78 ILE A C 1
ATOM 610 O O . ILE A 1 78 ? -9.900 5.071 -0.109 1.00 97.94 78 ILE A O 1
ATOM 614 N N . ASP A 1 79 ? -10.192 4.998 2.116 1.00 96.56 79 ASP A N 1
ATOM 615 C CA . ASP A 1 79 ? -11.514 4.399 2.108 1.00 96.56 79 ASP A CA 1
ATOM 616 C C . ASP A 1 79 ? -12.559 5.405 2.615 1.00 96.56 79 ASP A C 1
ATOM 618 O O . ASP A 1 79 ? -12.698 5.584 3.826 1.00 96.56 79 ASP A O 1
ATOM 622 N N . PRO A 1 80 ? -13.336 6.048 1.721 1.00 94.69 80 PRO A N 1
ATOM 623 C CA . PRO A 1 80 ? -14.364 7.012 2.117 1.00 94.69 80 PRO A CA 1
ATOM 624 C C . PRO A 1 80 ? -15.501 6.420 2.965 1.00 94.69 80 PRO A C 1
ATOM 626 O O . PRO A 1 80 ? -16.341 7.169 3.459 1.00 94.69 80 PRO A O 1
ATOM 629 N N . ALA A 1 81 ? -15.584 5.090 3.081 1.00 94.12 81 ALA A N 1
ATOM 630 C CA . ALA A 1 81 ? -16.555 4.421 3.943 1.00 94.12 81 ALA A CA 1
ATOM 631 C C . ALA A 1 81 ? -16.128 4.382 5.424 1.00 94.12 81 ALA A C 1
ATOM 633 O O . ALA A 1 81 ? -16.973 4.152 6.290 1.00 94.12 81 ALA A O 1
ATOM 634 N N . GLU A 1 82 ? -14.842 4.586 5.718 1.00 94.06 82 GLU A N 1
ATOM 635 C CA . GLU A 1 82 ? -14.301 4.625 7.078 1.00 94.06 82 GLU A CA 1
ATOM 636 C C . GLU A 1 82 ? -14.391 6.040 7.677 1.00 94.06 82 GLU A C 1
ATOM 638 O O . GLU A 1 82 ? -14.574 7.038 6.980 1.00 94.06 82 GLU A O 1
ATOM 643 N N . SER A 1 83 ? -14.275 6.130 9.003 1.00 90.56 83 SER A N 1
ATOM 644 C CA . SER A 1 83 ? -14.383 7.400 9.729 1.00 90.56 83 SER A CA 1
ATOM 645 C C . SER A 1 83 ? -13.126 8.266 9.581 1.00 90.56 83 SER A C 1
ATOM 647 O O . SER A 1 83 ? -12.000 7.771 9.632 1.00 90.56 83 SER A O 1
ATOM 649 N N . GLU A 1 84 ? -13.309 9.584 9.476 1.00 88.38 84 GLU A N 1
ATOM 650 C CA . GLU A 1 84 ? -12.209 10.558 9.564 1.00 88.38 84 GLU A CA 1
ATOM 651 C C . GLU A 1 84 ? -11.830 10.904 11.013 1.00 88.38 84 GLU A C 1
ATOM 653 O O . GLU A 1 84 ? -10.741 11.412 11.269 1.00 88.38 84 GLU A O 1
ATOM 658 N N . GLU A 1 85 ? -12.731 10.646 11.963 1.00 93.94 85 GLU A N 1
ATOM 659 C CA . GLU A 1 85 ? -12.553 10.972 13.384 1.00 93.94 85 GLU A CA 1
ATOM 660 C C . GLU A 1 85 ? -11.970 9.800 14.186 1.00 93.94 85 GLU A C 1
ATOM 662 O O . GLU A 1 85 ? -11.483 9.982 15.303 1.00 93.94 85 GLU A O 1
ATOM 667 N N . GLU A 1 86 ? -12.043 8.586 13.637 1.00 96.31 86 GLU A N 1
ATOM 668 C CA . GLU A 1 86 ? -11.478 7.391 14.255 1.00 96.31 86 GLU A CA 1
ATOM 669 C C . GLU A 1 86 ? -10.021 7.208 13.836 1.00 96.31 86 GLU A C 1
ATOM 671 O O . GLU A 1 86 ? -9.645 7.525 12.709 1.00 96.31 86 GLU A O 1
ATOM 676 N N . TYR A 1 87 ? -9.210 6.670 14.747 1.00 97.50 87 TYR A N 1
ATOM 677 C CA . TYR A 1 87 ? -7.806 6.374 14.502 1.00 97.50 87 TYR A CA 1
ATOM 678 C C . TYR A 1 87 ? -7.521 4.905 14.779 1.00 97.50 87 TYR A C 1
ATOM 680 O O . TYR A 1 87 ? -8.008 4.332 15.757 1.00 97.50 87 TYR A O 1
ATOM 688 N N . TYR A 1 88 ? -6.702 4.316 13.922 1.00 97.75 88 TYR A N 1
ATOM 689 C CA . TYR A 1 88 ? -6.218 2.952 14.016 1.00 97.75 88 TYR A CA 1
ATOM 690 C C . TYR A 1 88 ? -4.716 2.967 14.274 1.00 97.75 88 TYR A C 1
ATOM 692 O O . TYR A 1 88 ? -3.974 3.715 13.643 1.00 97.75 88 TYR A O 1
ATOM 700 N N . GLU A 1 89 ? -4.270 2.140 15.215 1.00 97.81 89 GLU A N 1
ATOM 701 C CA . GLU A 1 89 ? -2.845 1.920 15.443 1.00 97.81 89 GLU A CA 1
ATOM 702 C C . GLU A 1 89 ? -2.340 0.891 14.429 1.00 97.81 89 GLU A C 1
ATOM 704 O O . GLU A 1 89 ? -2.759 -0.271 14.456 1.00 97.81 89 GLU A O 1
ATOM 709 N N . LEU A 1 90 ? -1.457 1.320 13.529 1.00 97.19 90 LEU A N 1
ATOM 710 C CA . LEU A 1 90 ? -0.741 0.435 12.615 1.00 97.19 90 LEU A CA 1
ATOM 711 C C . LEU A 1 90 ? 0.730 0.405 12.993 1.00 97.19 90 LEU A C 1
ATOM 713 O O . LEU A 1 90 ? 1.294 1.406 13.431 1.00 97.19 90 LEU A O 1
ATOM 717 N N . THR A 1 91 ? 1.351 -0.751 12.796 1.00 95.62 91 THR A N 1
ATOM 718 C CA . THR A 1 91 ? 2.786 -0.919 12.996 1.00 95.62 91 THR A CA 1
ATOM 719 C C . THR A 1 91 ? 3.444 -1.021 11.636 1.00 95.62 91 THR A C 1
ATOM 721 O O . THR A 1 91 ? 3.234 -1.980 10.894 1.00 95.62 91 THR A O 1
ATOM 724 N N . ILE A 1 92 ? 4.234 -0.005 11.327 1.00 93.56 92 ILE A N 1
ATOM 725 C CA . ILE A 1 92 ? 4.940 0.176 10.069 1.00 93.56 92 ILE A CA 1
ATOM 726 C C . ILE A 1 92 ? 6.369 0.567 10.442 1.00 93.56 92 ILE A C 1
ATOM 728 O O . ILE A 1 92 ? 6.643 1.746 10.637 1.00 93.56 92 ILE A O 1
ATOM 732 N N . GLN A 1 93 ? 7.240 -0.426 10.668 1.00 89.31 93 GLN A N 1
ATOM 733 C CA . GLN A 1 93 ? 8.500 -0.327 11.442 1.00 89.31 93 GLN A CA 1
ATOM 734 C C . GLN A 1 93 ? 8.300 0.113 12.909 1.00 89.31 93 GLN A C 1
ATOM 736 O O . GLN A 1 93 ? 8.808 -0.517 13.835 1.00 89.31 93 GLN A O 1
ATOM 741 N N . THR A 1 94 ? 7.526 1.171 13.135 1.00 91.75 94 THR A N 1
ATOM 742 C CA . THR A 1 94 ? 7.088 1.694 14.428 1.00 91.75 94 THR A CA 1
ATOM 743 C C . THR A 1 94 ? 5.564 1.752 14.493 1.00 91.75 94 THR A C 1
ATOM 745 O O . THR A 1 94 ? 4.899 1.864 13.465 1.00 91.75 94 THR A O 1
ATOM 748 N N . SER A 1 95 ? 4.998 1.675 15.697 1.00 95.25 95 SER A N 1
ATOM 749 C CA . SER A 1 95 ? 3.559 1.879 15.885 1.00 95.25 95 SER A CA 1
ATOM 750 C C . SER A 1 95 ? 3.195 3.360 15.863 1.00 95.25 95 SER A C 1
ATOM 752 O O . SER A 1 95 ? 3.787 4.154 16.595 1.00 95.25 95 SER A O 1
ATOM 754 N N . GLU A 1 96 ? 2.179 3.711 15.081 1.00 95.94 96 GLU A N 1
ATOM 755 C CA . GLU A 1 96 ? 1.630 5.062 14.982 1.00 95.94 96 GLU A CA 1
ATOM 756 C C . GLU A 1 96 ? 0.102 5.017 14.800 1.00 95.94 96 GLU A C 1
ATOM 758 O O . GLU A 1 96 ? -0.463 4.027 14.329 1.00 95.94 96 GLU A O 1
ATOM 763 N N . LEU A 1 97 ? -0.579 6.086 15.225 1.00 96.88 97 LEU A N 1
ATOM 764 C CA . LEU A 1 97 ? -2.017 6.263 15.029 1.00 96.88 97 LEU A CA 1
ATOM 765 C C . LEU A 1 97 ? -2.284 6.964 13.699 1.00 96.88 97 LEU A C 1
ATOM 767 O O . LEU A 1 97 ? -1.882 8.109 13.508 1.00 96.88 97 LEU A O 1
ATOM 771 N N . TYR A 1 98 ? -3.061 6.319 12.840 1.00 95.62 98 TYR A N 1
ATOM 772 C CA . TYR A 1 98 ? -3.485 6.863 11.555 1.00 95.62 98 TYR A CA 1
ATOM 773 C C . TYR A 1 98 ? -5.000 7.047 11.514 1.00 95.62 98 TYR A C 1
ATOM 775 O O . TYR A 1 98 ? -5.716 6.234 12.104 1.00 95.62 98 TYR A O 1
ATOM 783 N N . PRO A 1 99 ? -5.522 8.064 10.805 1.00 96.81 99 PRO A N 1
ATOM 784 C CA . PRO A 1 99 ? -6.952 8.164 10.537 1.00 96.81 99 PRO A CA 1
ATOM 785 C C . PRO A 1 99 ? -7.481 6.867 9.907 1.00 96.81 99 PRO A C 1
ATOM 787 O O . PRO A 1 99 ? -6.875 6.331 8.976 1.00 96.81 99 PRO A O 1
ATOM 790 N N . ALA A 1 100 ? -8.625 6.367 10.376 1.00 97.44 100 ALA A N 1
ATOM 791 C CA . ALA A 1 100 ? -9.206 5.111 9.901 1.00 97.44 100 ALA A CA 1
ATOM 792 C C . ALA A 1 100 ? -9.471 5.134 8.386 1.00 97.44 100 ALA A C 1
ATOM 794 O O . ALA A 1 100 ? -9.255 4.126 7.716 1.00 97.44 100 ALA A O 1
ATOM 795 N N . LYS A 1 101 ? -9.822 6.299 7.822 1.00 97.38 101 LYS A N 1
ATOM 796 C CA . LYS A 1 101 ? -9.940 6.497 6.368 1.00 97.38 101 LYS A CA 1
ATOM 797 C C . LYS A 1 101 ? -8.680 6.177 5.561 1.00 97.38 101 LYS A C 1
ATOM 799 O O . LYS A 1 101 ? -8.812 5.836 4.395 1.00 97.38 101 LYS A O 1
ATOM 804 N N . TRP A 1 102 ? -7.480 6.271 6.131 1.00 97.38 102 TRP A N 1
ATOM 805 C CA . TRP A 1 102 ? -6.225 5.907 5.448 1.00 97.38 102 TRP A CA 1
ATOM 806 C C . TRP A 1 102 ? -5.894 4.415 5.590 1.00 97.38 102 TRP A C 1
ATOM 808 O O . TRP A 1 102 ? -5.003 3.898 4.924 1.00 97.38 102 TRP A O 1
ATOM 818 N N . CYS A 1 103 ? -6.614 3.712 6.463 1.00 97.88 103 CYS A N 1
ATOM 819 C CA . CYS A 1 103 ? -6.362 2.324 6.812 1.00 97.88 103 CYS A CA 1
ATOM 820 C C . CYS A 1 103 ? -7.280 1.402 5.999 1.00 97.88 103 CYS A C 1
ATOM 822 O O . CYS A 1 103 ? -8.309 0.908 6.478 1.00 97.88 103 CYS A O 1
ATOM 824 N N . VAL A 1 104 ? -6.909 1.182 4.743 1.00 98.00 104 VAL A N 1
ATOM 825 C CA . VAL A 1 104 ? -7.692 0.413 3.776 1.00 98.00 104 VAL A CA 1
ATOM 826 C C . VAL A 1 104 ? -7.670 -1.088 4.068 1.00 98.00 104 VAL A C 1
ATOM 828 O O . VAL A 1 104 ? -6.785 -1.618 4.745 1.00 98.00 104 VAL A O 1
ATOM 831 N N . THR A 1 105 ? -8.664 -1.791 3.535 1.00 97.44 105 THR A N 1
ATOM 832 C CA . THR A 1 105 ? -8.744 -3.252 3.585 1.00 97.44 105 THR A CA 1
ATOM 833 C C . THR A 1 105 ? -7.729 -3.901 2.642 1.00 97.44 105 THR A C 1
ATOM 835 O O . THR A 1 105 ? -7.208 -3.265 1.719 1.00 97.44 105 THR A O 1
ATOM 838 N N . GLN A 1 106 ? -7.471 -5.197 2.839 1.00 96.88 106 GLN A N 1
ATOM 839 C CA . GLN A 1 106 ? -6.560 -5.951 1.975 1.00 96.88 106 GLN A CA 1
ATOM 840 C C . GLN A 1 106 ? -6.993 -5.919 0.502 1.00 96.88 106 GLN A C 1
ATOM 842 O O . GLN A 1 106 ? -6.151 -5.731 -0.372 1.00 96.88 106 GLN A O 1
ATOM 847 N N . ASP A 1 107 ? -8.291 -6.063 0.225 1.00 97.00 107 ASP A N 1
ATOM 848 C CA . ASP A 1 107 ? -8.814 -6.082 -1.145 1.00 97.00 107 ASP A CA 1
ATOM 849 C C . ASP A 1 107 ? -8.533 -4.761 -1.874 1.00 97.00 107 ASP A C 1
ATOM 851 O O . ASP A 1 107 ? -8.048 -4.775 -3.006 1.00 97.00 107 ASP A O 1
ATOM 855 N N . LYS A 1 108 ? -8.743 -3.620 -1.202 1.00 97.56 108 LYS A N 1
ATOM 856 C CA . LYS A 1 108 ? -8.438 -2.287 -1.748 1.00 97.56 108 LYS A CA 1
ATOM 857 C C . LYS A 1 108 ? -6.943 -2.093 -1.986 1.00 97.56 108 LYS A C 1
ATOM 859 O O . LYS A 1 108 ? -6.557 -1.581 -3.035 1.00 97.56 108 LYS A O 1
ATOM 864 N N . ALA A 1 109 ? -6.104 -2.527 -1.044 1.00 98.12 109 ALA A N 1
ATOM 865 C CA . ALA A 1 109 ? -4.655 -2.468 -1.210 1.00 98.12 109 ALA A CA 1
ATOM 866 C C . ALA A 1 109 ? -4.204 -3.299 -2.423 1.00 98.12 109 ALA A C 1
ATOM 868 O O . ALA A 1 109 ? -3.497 -2.792 -3.293 1.00 98.12 109 ALA A O 1
ATOM 869 N N . VAL A 1 110 ? -4.667 -4.550 -2.529 1.00 98.19 110 VAL A N 1
ATOM 870 C CA . VAL A 1 110 ? -4.363 -5.439 -3.661 1.00 98.19 110 VAL A CA 1
ATOM 871 C C . VAL A 1 110 ? -4.820 -4.825 -4.980 1.00 98.19 110 VAL A C 1
ATOM 873 O O . VAL A 1 110 ? -4.064 -4.862 -5.947 1.00 98.19 110 VAL A O 1
ATOM 876 N N . GLU A 1 111 ? -6.020 -4.250 -5.036 1.00 98.06 111 GLU A N 1
ATOM 877 C CA . GLU A 1 111 ? -6.548 -3.605 -6.240 1.00 98.06 111 GLU A CA 1
ATOM 878 C C . GLU A 1 111 ? -5.674 -2.425 -6.691 1.00 98.06 111 GLU A C 1
ATOM 880 O O . GLU A 1 111 ? -5.280 -2.364 -7.858 1.00 98.06 111 GLU A O 1
ATOM 885 N N . ALA A 1 112 ? -5.319 -1.519 -5.775 1.00 98.38 112 ALA A N 1
ATOM 886 C CA . ALA A 1 112 ? -4.488 -0.355 -6.079 1.00 98.38 112 ALA A CA 1
ATOM 887 C C . ALA A 1 112 ? -3.072 -0.749 -6.524 1.00 98.38 112 ALA A C 1
ATOM 889 O O . ALA A 1 112 ? -2.577 -0.254 -7.539 1.00 98.38 112 ALA A O 1
ATOM 890 N N . ILE A 1 113 ? -2.442 -1.686 -5.811 1.00 98.31 113 ILE A N 1
ATOM 891 C CA . ILE A 1 113 ? -1.091 -2.169 -6.127 1.00 98.31 113 ILE A CA 1
ATOM 892 C C . ILE A 1 113 ? -1.081 -2.911 -7.462 1.00 98.31 113 ILE A C 1
ATOM 894 O O . ILE A 1 113 ? -0.162 -2.736 -8.262 1.00 98.31 113 ILE A O 1
ATOM 898 N N . ARG A 1 114 ? -2.119 -3.708 -7.741 1.00 98.31 114 ARG A N 1
ATOM 899 C CA . ARG A 1 114 ? -2.268 -4.390 -9.027 1.00 98.31 114 ARG A CA 1
ATOM 900 C C . ARG A 1 114 ? -2.371 -3.401 -10.172 1.00 98.31 114 ARG A C 1
ATOM 902 O O . ARG A 1 114 ? -1.683 -3.562 -11.175 1.00 98.31 114 ARG A O 1
ATOM 909 N N . TYR A 1 115 ? -3.222 -2.390 -10.017 1.00 98.38 115 TYR A N 1
ATOM 910 C CA . TYR A 1 115 ? -3.391 -1.369 -11.038 1.00 98.38 115 TYR A CA 1
ATOM 911 C C . TYR A 1 115 ? -2.062 -0.667 -11.318 1.00 98.38 115 TYR A C 1
ATOM 913 O O . TYR A 1 115 ? -1.688 -0.517 -12.480 1.00 98.38 115 TYR A O 1
ATOM 921 N N . PHE A 1 116 ? -1.323 -0.298 -10.270 1.00 98.12 116 PHE A N 1
ATOM 922 C CA . PHE A 1 116 ? -0.006 0.309 -10.420 1.00 98.12 116 PHE A CA 1
ATOM 923 C C . PHE A 1 116 ? 0.969 -0.615 -11.161 1.00 98.12 116 PHE A C 1
ATOM 925 O O . PHE A 1 116 ? 1.556 -0.192 -12.151 1.00 98.12 116 PHE A O 1
ATOM 932 N N . TYR A 1 117 ? 1.063 -1.889 -10.775 1.00 98.00 117 TYR A N 1
ATOM 933 C CA . TYR A 1 117 ? 1.917 -2.876 -11.446 1.00 98.00 117 TYR A CA 1
ATOM 934 C C . TYR A 1 117 ? 1.582 -3.069 -12.937 1.00 98.00 117 TYR A C 1
ATOM 936 O O . TYR A 1 117 ? 2.471 -3.254 -13.767 1.00 98.00 117 TYR A O 1
ATOM 944 N N . GLU A 1 118 ? 0.298 -3.026 -13.297 1.00 97.25 118 GLU A N 1
ATOM 945 C CA . GLU A 1 118 ? -0.158 -3.232 -14.676 1.00 97.25 118 GLU A CA 1
ATOM 946 C C . GLU A 1 118 ? -0.052 -1.961 -15.546 1.00 97.25 118 GLU A C 1
ATOM 948 O O . GLU A 1 118 ? 0.114 -2.074 -16.761 1.00 97.25 118 GLU A O 1
ATOM 953 N N . ASN A 1 119 ? -0.136 -0.762 -14.951 1.00 96.44 119 ASN A N 1
ATOM 954 C CA . ASN A 1 119 ? -0.301 0.503 -15.687 1.00 96.44 119 ASN A CA 1
ATOM 955 C C . ASN A 1 119 ? 0.797 1.550 -15.429 1.00 96.44 119 ASN A C 1
ATOM 957 O O . ASN A 1 119 ? 0.829 2.573 -16.111 1.00 96.44 119 ASN A O 1
ATOM 961 N N . GLY A 1 120 ? 1.665 1.342 -14.439 1.00 95.38 120 GLY A N 1
ATOM 962 C CA . GLY A 1 120 ? 2.742 2.262 -14.061 1.00 95.38 120 GLY A CA 1
ATOM 963 C C . GLY A 1 120 ? 2.288 3.579 -13.423 1.00 95.38 120 GLY A C 1
ATOM 964 O O . GLY A 1 120 ? 3.081 4.503 -13.290 1.00 95.38 120 GLY A O 1
ATOM 965 N N . SER A 1 121 ? 1.016 3.700 -13.041 1.00 95.00 121 SER A N 1
ATOM 966 C CA . SER A 1 121 ? 0.467 4.892 -12.383 1.00 95.00 121 SER A CA 1
ATOM 967 C C . SER A 1 121 ? -0.672 4.522 -11.437 1.00 95.00 121 SER A C 1
ATOM 969 O O . SER A 1 121 ? -1.242 3.434 -11.539 1.00 95.00 121 SER A O 1
ATOM 971 N N . ARG A 1 122 ? -1.012 5.414 -10.499 1.00 95.19 122 ARG A N 1
ATOM 972 C CA . ARG A 1 122 ? -2.173 5.218 -9.621 1.00 95.19 122 ARG A CA 1
ATOM 973 C C . ARG A 1 122 ? -3.484 5.240 -10.412 1.00 95.19 122 ARG A C 1
ATOM 975 O O . ARG A 1 122 ? -3.645 6.016 -11.357 1.00 95.19 122 ARG A O 1
ATOM 982 N N . CYS A 1 123 ? -4.457 4.445 -9.977 1.00 96.56 123 CYS A N 1
ATOM 983 C CA . CYS A 1 123 ? -5.809 4.499 -10.525 1.00 96.56 123 CYS A CA 1
ATOM 984 C C . CYS A 1 123 ? -6.480 5.828 -10.139 1.00 96.56 123 CYS A C 1
ATOM 986 O O . CYS A 1 123 ? -6.550 6.159 -8.955 1.00 96.56 123 CYS A O 1
ATOM 988 N N . GLN A 1 124 ? -6.975 6.590 -11.119 1.00 94.62 124 GLN A N 1
ATOM 989 C CA . GLN A 1 124 ? -7.668 7.866 -10.870 1.00 94.62 124 GLN A CA 1
ATOM 990 C C . GLN A 1 124 ? -9.099 7.676 -10.344 1.00 94.62 124 GLN A C 1
ATOM 992 O O . GLN A 1 124 ? -9.649 8.601 -9.756 1.00 94.62 124 GLN A O 1
ATOM 997 N N . ASP A 1 125 ? -9.676 6.484 -10.526 1.00 96.12 125 ASP A N 1
ATOM 998 C CA . ASP A 1 125 ? -11.012 6.147 -10.022 1.00 96.12 125 ASP A CA 1
ATOM 999 C C . ASP A 1 125 ? -10.988 5.736 -8.538 1.00 96.12 125 ASP A C 1
ATOM 1001 O O . ASP A 1 125 ? -12.024 5.706 -7.871 1.00 96.12 125 ASP A O 1
ATOM 1005 N N . HIS A 1 126 ? -9.804 5.434 -7.996 1.00 96.94 126 HIS A N 1
ATOM 1006 C CA . HIS A 1 126 ? -9.614 5.263 -6.558 1.00 96.94 126 HIS A CA 1
ATOM 1007 C C . HIS A 1 126 ? -9.613 6.617 -5.847 1.00 96.94 126 HIS A C 1
ATOM 1009 O O . HIS A 1 126 ? -9.234 7.644 -6.408 1.00 96.94 126 HIS A O 1
ATOM 1015 N N . SER A 1 127 ? -10.032 6.620 -4.583 1.00 97.75 127 SER A N 1
ATOM 1016 C CA . SER A 1 127 ? -9.987 7.819 -3.748 1.00 97.75 127 SER A CA 1
ATOM 1017 C C . SER A 1 127 ? -8.594 7.976 -3.147 1.00 97.75 127 SER A C 1
ATOM 1019 O O . SER A 1 127 ? -8.124 7.086 -2.443 1.00 97.75 127 SER A O 1
ATOM 1021 N N . TRP A 1 128 ? -7.953 9.112 -3.415 1.00 97.38 128 TRP A N 1
ATOM 1022 C CA . TRP A 1 128 ? -6.627 9.452 -2.902 1.00 97.38 128 TRP A CA 1
ATOM 1023 C C . TRP A 1 128 ? -6.678 10.787 -2.165 1.00 97.38 128 TRP A C 1
ATOM 1025 O O . TRP A 1 128 ? -7.327 11.727 -2.626 1.00 97.38 128 TRP A O 1
ATOM 1035 N N . GLU A 1 129 ? -5.959 10.884 -1.055 1.00 96.50 129 GLU A N 1
ATOM 1036 C CA . GLU A 1 129 ? -5.763 12.124 -0.310 1.00 96.50 129 GLU A CA 1
ATOM 1037 C C . GLU A 1 129 ? -4.310 12.578 -0.443 1.00 96.50 129 GLU A C 1
ATOM 1039 O O . GLU A 1 129 ? -3.387 11.806 -0.192 1.00 96.50 129 GLU A O 1
ATOM 1044 N N . TYR A 1 130 ? -4.100 13.824 -0.868 1.00 94.19 130 TYR A N 1
ATOM 1045 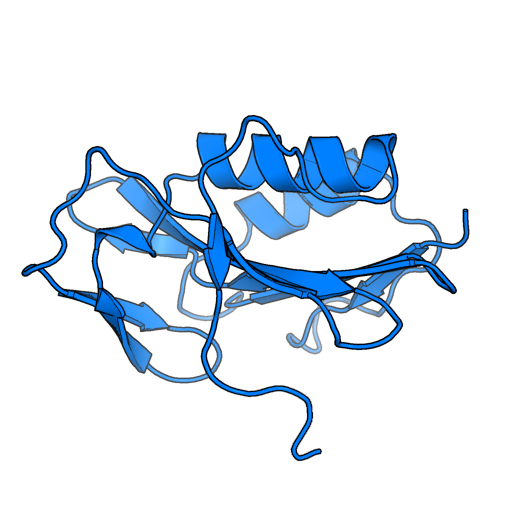C CA . TYR A 1 130 ? -2.758 14.383 -1.012 1.00 94.19 130 TYR A CA 1
ATOM 1046 C C . TYR A 1 130 ? -2.130 14.613 0.360 1.00 9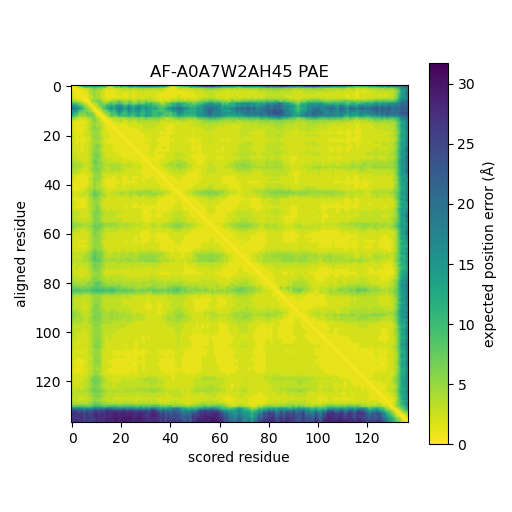4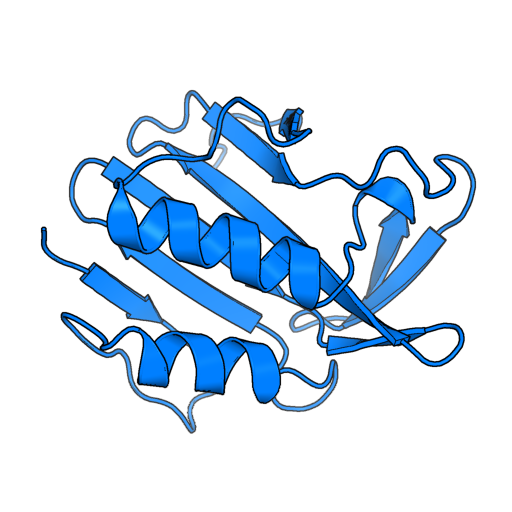.19 130 TYR A C 1
ATOM 1048 O O . TYR A 1 130 ? -2.717 15.274 1.220 1.00 94.19 130 TYR A O 1
ATOM 1056 N N . LEU A 1 131 ? -0.923 14.088 0.544 1.00 86.88 131 LEU A N 1
ATOM 1057 C CA . LEU A 1 131 ? -0.155 14.270 1.763 1.00 86.88 131 LEU A CA 1
ATOM 1058 C C . LEU A 1 131 ? 0.537 15.634 1.695 1.00 86.88 131 LEU A C 1
ATOM 1060 O O . LEU A 1 131 ? 1.176 15.984 0.703 1.00 86.88 131 LEU A O 1
ATOM 1064 N N . ALA A 1 132 ? 0.369 16.445 2.739 1.00 70.12 132 ALA A N 1
ATOM 1065 C CA . ALA A 1 132 ? 1.013 17.748 2.810 1.00 70.12 132 ALA A CA 1
ATOM 1066 C C . ALA A 1 132 ? 2.524 17.562 3.033 1.00 70.12 132 ALA A C 1
ATOM 1068 O O . ALA A 1 132 ? 2.947 17.206 4.129 1.00 70.12 132 ALA A O 1
ATOM 1069 N N . GLY A 1 133 ? 3.314 17.800 1.984 1.00 56.97 133 GLY A N 1
ATOM 1070 C CA . GLY A 1 133 ? 4.773 17.671 1.998 1.00 56.97 133 GLY A CA 1
ATOM 1071 C C . GLY A 1 133 ? 5.295 17.126 0.669 1.00 56.97 133 GLY A C 1
ATOM 1072 O O . GLY A 1 133 ? 5.424 15.916 0.498 1.00 56.97 133 GLY A O 1
ATOM 1073 N N . GLY A 1 134 ? 5.579 18.028 -0.277 1.00 38.59 134 GLY A N 1
ATOM 1074 C CA . GLY A 1 134 ? 6.574 17.755 -1.323 1.00 38.59 134 GLY A CA 1
ATOM 1075 C C . GLY A 1 134 ? 7.967 17.619 -0.686 1.00 38.59 134 GLY A C 1
ATOM 1076 O O . GLY A 1 134 ? 8.119 17.976 0.483 1.00 38.59 134 GLY A O 1
ATOM 1077 N N . PRO A 1 135 ? 8.961 17.075 -1.401 1.00 37.75 135 PRO A N 1
ATOM 1078 C CA . PRO A 1 135 ? 10.130 16.441 -0.801 1.00 37.75 135 PRO A CA 1
ATOM 1079 C C . PRO A 1 135 ? 10.963 17.419 0.035 1.00 37.75 135 PRO A C 1
ATOM 1081 O O . PRO A 1 135 ? 11.658 18.272 -0.507 1.00 37.75 135 PRO A O 1
ATOM 1084 N N . ASP A 1 136 ? 10.929 17.229 1.353 1.00 39.81 136 ASP A N 1
ATOM 1085 C CA . ASP A 1 136 ? 12.048 17.537 2.240 1.00 39.81 136 ASP A CA 1
ATOM 10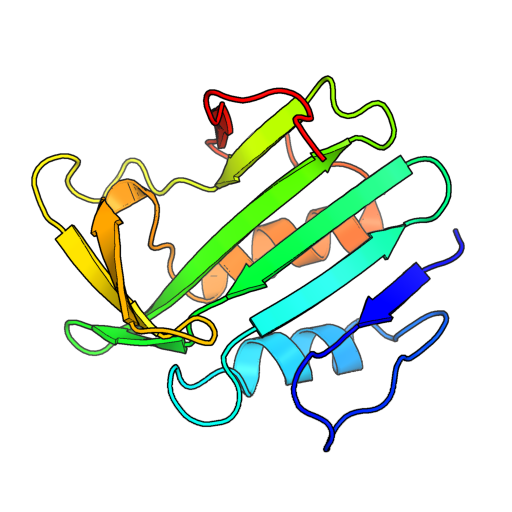86 C C . ASP A 1 136 ? 12.735 16.196 2.572 1.00 39.81 136 ASP A C 1
ATOM 1088 O O . ASP A 1 136 ? 12.555 15.631 3.654 1.00 39.81 136 ASP A O 1
ATOM 1092 N N . LEU A 1 137 ? 13.471 15.658 1.592 1.00 35.72 137 LEU A N 1
ATOM 1093 C CA . LEU A 1 137 ? 14.532 14.662 1.785 1.00 35.72 137 LEU A CA 1
ATOM 1094 C C . LEU A 1 137 ? 15.856 15.254 1.295 1.00 35.72 137 LEU A C 1
ATOM 1096 O O . LEU A 1 137 ? 15.870 15.808 0.172 1.00 35.72 137 LEU A O 1
#